Protein AF-A0A974P210-F1 (afdb_monomer)

Radius of gyration: 13.8 Å; Cα contacts (8 Å, |Δi|>4): 119; chains: 1; bounding box: 27×24×43 Å

Sequence (71 aa):
MPLTPIAPESLTKIAVGIDRPEDVVVGKDGRVFASDHQCAVAEIFADGSFERLGPKGGAPTASTWTARAAC

Secondary structure (DSSP, 8-state):
----PPPGGG-----S--SS---EEE-TTS-EEEE-TTSSEEEEPTTS-EEEES-TT----TT---S----

Mean predicted aligned error: 7.76 Å

Structure (mmCIF, N/CA/C/O backbone):
data_AF-A0A974P210-F1
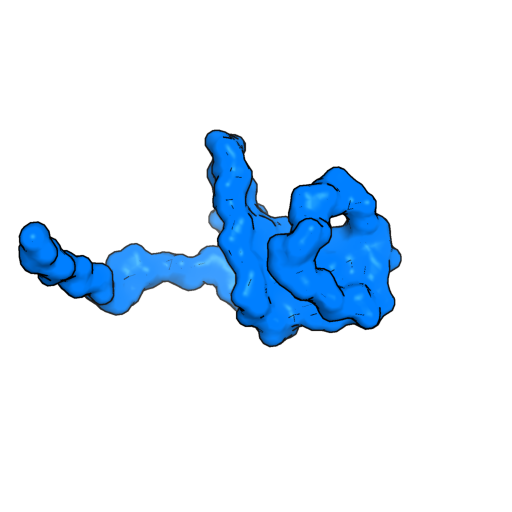#
_entry.id   AF-A0A974P210-F1
#
loop_
_atom_site.group_PDB
_atom_site.id
_atom_site.type_symbol
_atom_site.label_atom_id
_atom_site.label_alt_id
_atom_site.label_comp_id
_atom_site.label_asym_id
_atom_site.label_entity_id
_atom_site.label_seq_id
_atom_site.pdbx_PDB_ins_code
_atom_site.Cartn_x
_atom_site.Cartn_y
_atom_site.Cartn_z
_atom_site.occupancy
_atom_site.B_iso_or_equiv
_atom_site.auth_seq_id
_atom_site.auth_comp_id
_atom_site.auth_asym_id
_atom_site.auth_atom_id
_atom_site.pdbx_PDB_model_num
ATOM 1 N N . MET A 1 1 ? -3.933 5.352 31.683 1.00 77.06 1 MET A N 1
ATOM 2 C CA . MET A 1 1 ? -4.958 5.035 30.667 1.00 77.06 1 MET A CA 1
ATOM 3 C C . MET A 1 1 ? -4.656 3.635 30.151 1.00 77.06 1 MET A C 1
ATOM 5 O O . MET A 1 1 ? -3.521 3.440 29.730 1.00 77.06 1 MET A O 1
ATOM 9 N N . PRO A 1 2 ? -5.557 2.648 30.282 1.00 90.06 2 PRO A N 1
ATOM 10 C CA . PRO A 1 2 ? -5.302 1.311 29.749 1.00 90.06 2 PRO A CA 1
ATOM 11 C C . PRO A 1 2 ? -5.329 1.333 28.213 1.00 90.06 2 PRO A C 1
ATOM 13 O O . PRO A 1 2 ? -6.108 2.077 27.617 1.00 90.06 2 PRO A O 1
ATOM 16 N N . LEU A 1 3 ? -4.466 0.538 27.578 1.00 92.25 3 LEU A N 1
ATOM 17 C CA . LEU A 1 3 ? -4.483 0.337 26.127 1.00 92.25 3 LEU A CA 1
ATOM 18 C C . LEU A 1 3 ? -5.630 -0.612 25.754 1.00 92.25 3 LEU A C 1
ATOM 20 O O . LEU A 1 3 ? -5.903 -1.561 26.486 1.00 92.25 3 LEU A O 1
ATOM 24 N N . THR A 1 4 ? -6.279 -0.367 24.614 1.00 93.25 4 THR A N 1
ATOM 25 C CA . THR A 1 4 ? -7.308 -1.262 24.058 1.00 93.25 4 THR A CA 1
ATOM 26 C C . THR A 1 4 ? -6.728 -2.005 22.853 1.00 93.25 4 THR A C 1
ATOM 28 O O . THR A 1 4 ? -6.212 -1.340 21.953 1.00 93.25 4 THR A O 1
ATOM 31 N N . PRO A 1 5 ? -6.772 -3.350 22.814 1.00 92.75 5 PRO A N 1
ATOM 32 C CA . PRO A 1 5 ? -6.307 -4.112 21.659 1.00 92.75 5 PRO A CA 1
ATOM 33 C C . PRO A 1 5 ? -7.115 -3.798 20.394 1.00 92.75 5 PRO A C 1
ATOM 35 O O . PRO A 1 5 ? -8.331 -3.625 20.458 1.00 92.75 5 PRO A O 1
ATOM 38 N N . ILE A 1 6 ? -6.446 -3.783 19.241 1.00 92.62 6 ILE A N 1
ATOM 39 C CA . ILE A 1 6 ? -7.103 -3.768 17.931 1.00 92.62 6 ILE A CA 1
ATOM 40 C C . ILE A 1 6 ? -7.300 -5.224 17.506 1.00 92.62 6 ILE A C 1
ATOM 42 O O . ILE A 1 6 ? -6.335 -5.985 17.435 1.00 92.62 6 ILE A O 1
ATOM 46 N N . ALA A 1 7 ? -8.549 -5.614 17.260 1.00 94.00 7 ALA A N 1
ATOM 47 C CA . ALA A 1 7 ? -8.887 -6.963 16.830 1.00 94.00 7 ALA A CA 1
ATOM 48 C C . ALA A 1 7 ? -8.423 -7.196 15.376 1.00 94.00 7 ALA A C 1
ATOM 50 O O . ALA A 1 7 ? -8.720 -6.358 14.527 1.00 94.00 7 ALA A O 1
ATOM 51 N N . PRO A 1 8 ? -7.714 -8.291 15.048 1.00 92.56 8 PRO A N 1
ATOM 52 C CA . PRO A 1 8 ? -7.250 -8.543 13.681 1.00 92.56 8 PRO A CA 1
ATOM 53 C C . PRO A 1 8 ? -8.370 -8.528 12.633 1.00 92.56 8 PRO A C 1
ATOM 55 O O . PRO A 1 8 ? -8.165 -8.074 11.513 1.00 92.56 8 PRO A O 1
ATOM 58 N N . GLU A 1 9 ? -9.565 -8.978 13.004 1.00 95.38 9 GLU A N 1
ATOM 59 C CA . GLU A 1 9 ? -10.767 -8.982 12.170 1.00 95.38 9 GLU A CA 1
ATOM 60 C C . GLU A 1 9 ? -11.306 -7.582 11.835 1.00 95.38 9 GLU A C 1
ATOM 62 O O . GLU A 1 9 ? -12.109 -7.452 10.913 1.00 95.38 9 GLU A O 1
ATOM 67 N N . SER A 1 10 ? -10.870 -6.528 12.537 1.00 94.69 10 SER A N 1
ATOM 68 C CA . SER A 1 10 ? -11.204 -5.144 12.176 1.00 94.69 10 SER A CA 1
ATOM 69 C C . SER A 1 10 ? -10.263 -4.560 11.118 1.00 94.69 10 SER A C 1
ATOM 71 O O . SER A 1 10 ? -10.514 -3.469 10.601 1.00 94.69 10 SER A O 1
ATOM 73 N N . LEU A 1 11 ? -9.187 -5.274 10.773 1.00 91.81 11 LEU A N 1
ATOM 74 C CA . LEU A 1 11 ? -8.234 -4.856 9.755 1.00 91.81 11 LEU A CA 1
ATOM 75 C C . LEU A 1 11 ? -8.737 -5.264 8.371 1.00 91.81 11 LEU A C 1
ATOM 77 O O . LEU A 1 11 ? -9.071 -6.420 8.122 1.00 91.81 11 LEU A O 1
ATOM 81 N N . THR A 1 12 ? -8.728 -4.317 7.436 1.00 91.31 12 THR A N 1
ATOM 82 C CA . THR A 1 12 ? -9.015 -4.586 6.024 1.00 91.31 12 THR A CA 1
ATOM 83 C C . THR A 1 12 ? -7.738 -4.457 5.213 1.00 91.31 12 THR A C 1
ATOM 85 O O . THR A 1 12 ? -7.003 -3.477 5.326 1.00 91.31 12 THR A O 1
ATOM 88 N N . LYS A 1 13 ? -7.472 -5.452 4.369 1.00 90.50 13 LYS A N 1
ATOM 89 C CA . LYS A 1 13 ? -6.386 -5.387 3.396 1.00 90.50 13 LYS A CA 1
ATOM 90 C C . LYS A 1 13 ? -6.797 -4.455 2.257 1.00 90.50 13 LYS A C 1
ATOM 92 O O . LYS A 1 13 ? -7.759 -4.749 1.558 1.00 90.50 13 LYS A O 1
ATOM 97 N N . ILE A 1 14 ? -6.053 -3.367 2.078 1.00 90.75 14 ILE A N 1
ATOM 98 C CA . ILE A 1 14 ? -6.346 -2.349 1.058 1.00 90.75 14 ILE A CA 1
ATOM 99 C C . ILE A 1 14 ? -5.520 -2.502 -0.223 1.00 90.75 14 ILE A C 1
ATOM 101 O O . ILE A 1 14 ? -5.912 -1.954 -1.233 1.00 90.75 14 ILE A O 1
ATOM 105 N N . ALA A 1 15 ? -4.400 -3.231 -0.212 1.00 90.19 15 ALA A N 1
ATOM 106 C CA . ALA A 1 15 ? -3.573 -3.463 -1.402 1.00 90.19 15 ALA A CA 1
ATOM 107 C C . ALA A 1 15 ? -2.726 -4.739 -1.266 1.00 90.19 15 ALA A C 1
ATOM 109 O O . ALA A 1 15 ? -2.453 -5.207 -0.155 1.00 90.19 15 ALA A O 1
ATOM 110 N N . VAL A 1 16 ? -2.295 -5.302 -2.402 1.00 91.19 16 VAL A N 1
ATOM 111 C CA . VAL A 1 16 ? -1.378 -6.455 -2.491 1.00 91.19 16 VAL A CA 1
ATOM 112 C C . VAL A 1 16 ? -0.392 -6.240 -3.634 1.00 91.19 16 VAL A C 1
ATOM 114 O O . VAL A 1 16 ? -0.799 -5.844 -4.718 1.00 91.19 16 VAL A O 1
ATOM 117 N N . GLY A 1 17 ? 0.886 -6.567 -3.414 1.00 89.19 17 GLY A N 1
ATOM 118 C CA . GLY A 1 17 ? 1.922 -6.523 -4.457 1.00 89.19 17 GLY A CA 1
ATOM 119 C C . GLY A 1 17 ? 2.863 -5.317 -4.393 1.00 89.19 17 GLY A C 1
ATOM 120 O O . GLY A 1 17 ? 3.712 -5.174 -5.268 1.00 89.19 17 GLY A O 1
ATOM 121 N N . ILE A 1 18 ? 2.736 -4.480 -3.361 1.00 85.94 18 ILE A N 1
ATOM 122 C CA . ILE A 1 18 ? 3.715 -3.437 -3.035 1.00 85.94 18 ILE A CA 1
ATOM 123 C C . ILE A 1 18 ? 4.976 -4.120 -2.499 1.00 85.94 18 ILE A C 1
ATOM 125 O O . ILE A 1 18 ? 4.887 -4.948 -1.587 1.00 85.94 18 ILE A O 1
ATOM 129 N N . ASP A 1 19 ? 6.131 -3.813 -3.088 1.00 84.62 19 ASP A N 1
ATOM 130 C CA . ASP A 1 19 ? 7.391 -4.467 -2.739 1.00 84.62 19 ASP A CA 1
ATOM 131 C C . ASP A 1 19 ? 8.023 -3.804 -1.515 1.00 84.62 19 ASP A 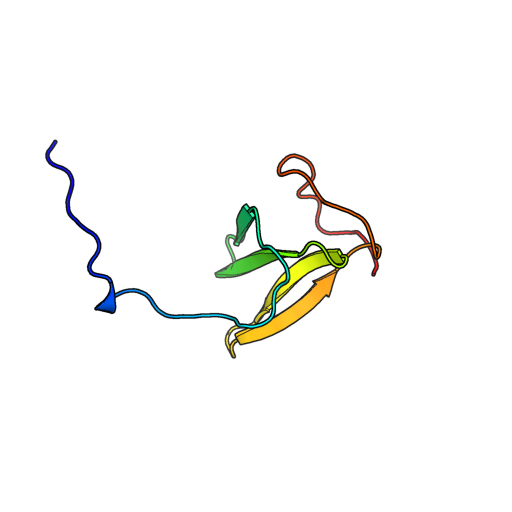C 1
ATOM 133 O O . ASP A 1 19 ? 8.325 -2.611 -1.529 1.00 84.62 19 ASP A O 1
ATOM 137 N N . ARG A 1 20 ? 8.222 -4.597 -0.456 1.00 83.50 20 ARG A N 1
ATOM 138 C CA . ARG A 1 20 ? 8.846 -4.187 0.813 1.00 83.50 20 ARG A CA 1
ATOM 139 C C . ARG A 1 20 ? 8.382 -2.795 1.308 1.00 83.50 20 ARG A C 1
ATOM 141 O O . ARG A 1 20 ? 9.219 -1.902 1.432 1.00 83.50 20 ARG A O 1
ATOM 148 N N . PRO A 1 21 ? 7.082 -2.593 1.605 1.00 82.56 21 PRO A N 1
ATOM 149 C CA . PRO A 1 21 ? 6.609 -1.313 2.122 1.00 82.56 21 PRO A CA 1
ATOM 150 C C . PRO A 1 21 ? 7.214 -1.024 3.500 1.00 82.56 21 PRO A C 1
ATOM 152 O O . PRO A 1 21 ? 7.141 -1.861 4.402 1.00 82.56 21 PRO A O 1
ATOM 155 N N . GLU A 1 22 ? 7.808 0.159 3.653 1.00 79.44 22 GLU A N 1
ATOM 156 C CA . GLU A 1 22 ? 8.471 0.603 4.891 1.00 79.44 22 GLU A CA 1
ATOM 157 C C . GLU A 1 22 ? 7.664 1.678 5.634 1.00 79.44 22 GLU A C 1
ATOM 159 O O . GLU A 1 22 ? 7.656 1.686 6.862 1.00 79.44 22 GLU A O 1
ATOM 164 N N . ASP A 1 23 ? 6.967 2.561 4.912 1.00 83.12 23 ASP A N 1
ATOM 165 C CA . ASP A 1 23 ? 6.221 3.685 5.485 1.00 83.12 23 ASP A CA 1
ATOM 166 C C . ASP A 1 23 ? 4.891 3.906 4.741 1.00 83.12 23 ASP A C 1
ATOM 168 O O . ASP A 1 23 ? 4.773 3.592 3.552 1.00 83.12 23 ASP A O 1
ATOM 172 N N . VAL A 1 24 ? 3.881 4.417 5.452 1.00 86.62 24 VAL A N 1
ATOM 173 C CA . VAL A 1 24 ? 2.517 4.639 4.949 1.00 86.62 24 VAL A CA 1
ATOM 174 C C . VAL A 1 24 ? 1.992 5.989 5.426 1.00 86.62 24 VAL A C 1
ATOM 176 O O . VAL A 1 24 ? 1.989 6.283 6.620 1.00 86.62 24 VAL A O 1
ATOM 179 N N . VAL A 1 25 ? 1.455 6.782 4.499 1.00 87.81 25 VAL A N 1
ATOM 180 C CA . VAL A 1 25 ? 0.820 8.073 4.788 1.00 87.81 25 VAL A CA 1
ATOM 181 C C . VAL A 1 25 ? -0.612 8.082 4.273 1.00 87.81 25 VAL A C 1
ATOM 183 O O . VAL A 1 25 ? -0.895 7.642 3.159 1.00 87.81 25 VAL A O 1
ATOM 186 N N . VAL A 1 26 ? -1.514 8.642 5.080 1.00 90.19 26 VAL A N 1
ATOM 187 C CA . VAL A 1 26 ? -2.899 8.924 4.690 1.00 90.19 26 VAL A CA 1
ATOM 188 C C . VAL A 1 26 ? -3.069 10.435 4.549 1.00 90.19 26 VAL A C 1
ATOM 190 O O . VAL A 1 26 ? -2.864 11.191 5.501 1.00 90.19 26 VAL A O 1
ATOM 193 N N . GLY A 1 27 ? -3.414 10.881 3.344 1.00 85.62 27 GLY A N 1
ATOM 194 C CA . GLY A 1 27 ? -3.714 12.273 3.036 1.00 85.62 27 GLY A CA 1
ATOM 195 C C . GLY A 1 27 ? -5.005 12.747 3.704 1.00 85.62 27 GLY A C 1
ATOM 196 O O . GLY A 1 27 ? -5.876 11.960 4.071 1.00 85.62 27 GLY A O 1
ATOM 197 N N . LYS A 1 28 ? -5.170 14.069 3.832 1.00 89.44 28 LYS A N 1
ATOM 198 C CA . LYS A 1 28 ? -6.408 14.676 4.368 1.00 89.44 28 LYS A CA 1
ATOM 199 C C . LYS A 1 28 ? -7.645 14.372 3.517 1.00 89.44 28 LYS A C 1
ATOM 201 O O . LYS A 1 28 ? -8.760 14.460 4.014 1.00 89.44 28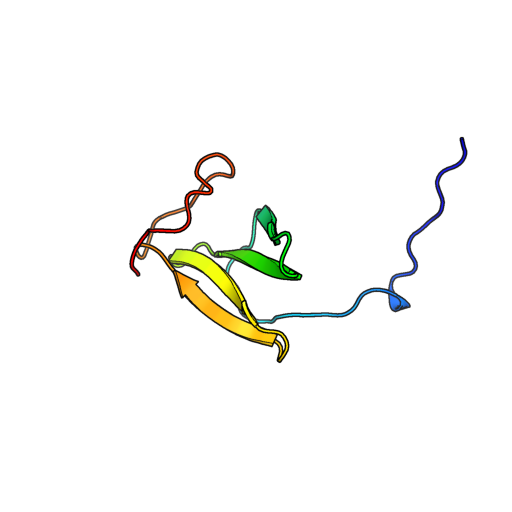 LYS A O 1
ATOM 206 N N . ASP A 1 29 ? -7.434 1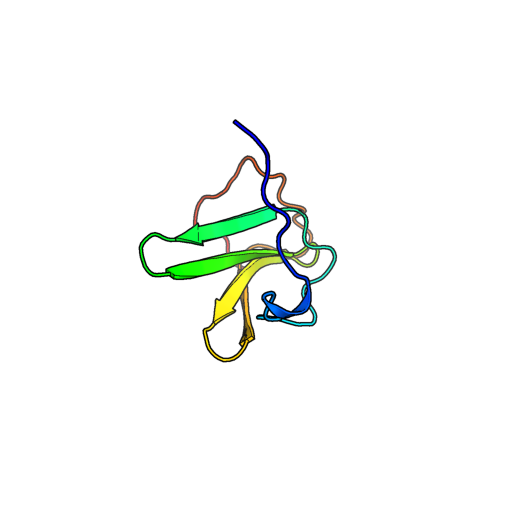4.053 2.248 1.00 88.88 29 ASP A N 1
ATOM 207 C CA . ASP A 1 29 ? -8.440 13.637 1.274 1.00 88.88 29 ASP A CA 1
ATOM 208 C C . ASP A 1 29 ? -8.711 12.121 1.294 1.00 88.88 29 ASP A C 1
ATOM 210 O O . ASP A 1 29 ? -9.510 11.635 0.499 1.00 88.88 29 ASP A O 1
ATOM 214 N N . GLY A 1 30 ? -8.072 11.370 2.200 1.00 88.69 30 GLY A N 1
ATOM 215 C CA . GLY A 1 30 ? -8.243 9.924 2.341 1.00 88.69 30 GLY A CA 1
ATOM 216 C C . GLY A 1 30 ? -7.399 9.087 1.378 1.00 88.69 30 GLY A C 1
ATOM 217 O O . GLY A 1 30 ? -7.500 7.863 1.410 1.00 88.69 30 GLY A O 1
ATOM 218 N N . ARG A 1 31 ? -6.551 9.709 0.548 1.00 89.50 31 ARG A N 1
ATOM 219 C CA . ARG A 1 31 ? -5.612 8.976 -0.314 1.00 89.50 31 ARG A CA 1
ATOM 220 C C . ARG A 1 31 ? -4.541 8.300 0.525 1.00 89.50 31 ARG A C 1
ATOM 222 O O . ARG A 1 31 ? -4.043 8.891 1.484 1.00 89.50 31 ARG A O 1
ATOM 229 N N . VAL A 1 32 ? -4.169 7.083 0.149 1.00 91.31 32 VAL A N 1
ATOM 230 C CA . VAL A 1 32 ? -3.157 6.303 0.862 1.00 91.31 32 VAL A CA 1
ATOM 231 C C . VAL A 1 32 ? -1.938 6.130 -0.024 1.00 91.31 32 VAL A C 1
ATOM 233 O O . VAL A 1 32 ? -2.049 5.775 -1.193 1.00 91.31 32 VAL A O 1
ATOM 236 N N . PHE A 1 33 ? -0.770 6.364 0.555 1.00 89.25 33 PHE A N 1
ATOM 237 C CA . PHE A 1 33 ? 0.513 6.190 -0.102 1.00 89.25 33 PHE A CA 1
ATOM 238 C C . PHE A 1 33 ? 1.368 5.250 0.730 1.00 89.25 33 PHE A C 1
ATOM 240 O O . PHE A 1 33 ? 1.411 5.384 1.952 1.00 89.25 33 PHE A O 1
ATOM 247 N N . ALA A 1 34 ? 2.061 4.330 0.076 1.00 88.50 34 ALA A N 1
ATOM 248 C CA . ALA A 1 34 ? 3.046 3.462 0.705 1.00 88.50 34 ALA A CA 1
ATOM 249 C C . ALA A 1 34 ? 4.385 3.609 -0.015 1.00 88.50 34 ALA A C 1
ATOM 251 O O . ALA A 1 34 ? 4.407 3.778 -1.233 1.00 88.50 34 ALA A O 1
ATOM 252 N N . SER A 1 35 ? 5.504 3.530 0.700 1.00 82.94 35 SER A N 1
ATOM 253 C CA . SER A 1 35 ? 6.788 3.342 0.024 1.00 82.94 35 SER A CA 1
ATOM 254 C C . SER A 1 35 ? 6.806 1.989 -0.697 1.00 82.94 35 SER A C 1
ATOM 256 O O . SER A 1 35 ? 6.218 1.013 -0.231 1.00 82.94 35 SER A O 1
ATOM 258 N N . ASP A 1 36 ? 7.446 1.934 -1.861 1.00 77.69 36 ASP A N 1
ATOM 259 C CA . ASP A 1 36 ? 7.590 0.710 -2.658 1.00 77.69 36 ASP A CA 1
ATOM 260 C C . ASP A 1 36 ? 9.038 0.644 -3.120 1.00 77.69 36 ASP A C 1
ATOM 262 O O . ASP A 1 36 ? 9.478 1.534 -3.827 1.00 77.69 36 ASP A O 1
ATOM 266 N N . HIS A 1 37 ? 9.787 -0.391 -2.750 1.00 74.19 37 HIS A N 1
ATOM 267 C CA . HIS A 1 37 ? 11.212 -0.500 -3.075 1.00 74.19 37 HIS A CA 1
ATOM 268 C C . HIS A 1 37 ? 11.510 -0.554 -4.591 1.00 74.19 37 HIS A C 1
ATOM 270 O O . HIS A 1 37 ? 12.651 -0.353 -5.013 1.00 74.19 37 HIS A O 1
ATOM 276 N N . GLN A 1 38 ? 10.505 -0.811 -5.436 1.00 68.69 38 GLN A N 1
ATOM 277 C CA . GLN A 1 38 ? 10.648 -0.750 -6.892 1.00 68.69 38 GLN A CA 1
ATOM 278 C C . GLN A 1 38 ? 10.634 0.682 -7.447 1.00 68.69 38 GLN A C 1
ATOM 280 O O . GLN A 1 38 ? 11.102 0.885 -8.570 1.00 68.69 38 GLN A O 1
ATOM 285 N N . CYS A 1 39 ? 10.108 1.660 -6.708 1.00 65.75 39 CYS A N 1
ATOM 286 C CA . CYS A 1 39 ? 9.954 3.062 -7.116 1.00 65.75 39 CYS A CA 1
ATOM 287 C C . CYS A 1 39 ? 10.085 3.997 -5.903 1.00 65.75 39 CYS A C 1
ATOM 289 O O . CYS A 1 39 ? 10.640 3.611 -4.889 1.00 65.75 39 CYS A O 1
ATOM 291 N N . ALA A 1 40 ? 9.595 5.239 -5.958 1.00 69.00 40 ALA A N 1
ATOM 292 C CA . ALA A 1 40 ? 9.516 6.015 -4.723 1.00 69.00 40 ALA A CA 1
ATOM 293 C C . ALA A 1 40 ? 8.273 5.601 -3.898 1.00 69.00 40 ALA A C 1
ATOM 295 O O . ALA A 1 40 ? 8.341 5.178 -2.748 1.00 69.00 40 ALA A O 1
ATOM 296 N N . VAL A 1 41 ? 7.085 5.705 -4.480 1.00 76.00 41 VAL A N 1
ATOM 297 C CA . VAL A 1 41 ? 5.831 5.595 -3.728 1.00 76.00 41 VAL A CA 1
ATOM 298 C C . VAL A 1 41 ? 4.791 4.864 -4.563 1.00 76.00 41 VAL A C 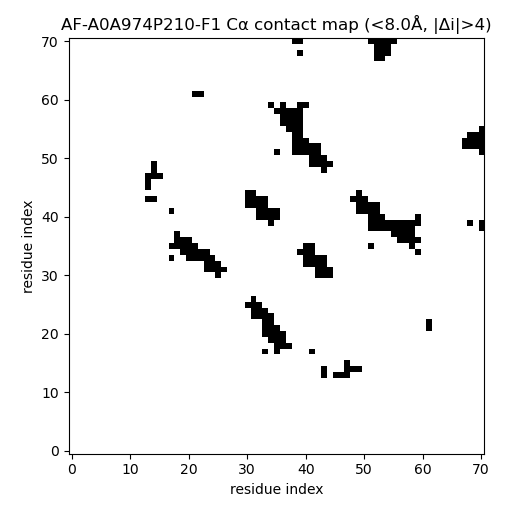1
ATOM 300 O O . VAL A 1 41 ? 4.665 5.132 -5.748 1.00 76.00 41 VAL A O 1
ATOM 303 N N . ALA A 1 42 ? 4.008 3.987 -3.951 1.00 85.88 42 ALA A N 1
ATOM 304 C CA . ALA A 1 42 ? 2.768 3.472 -4.506 1.00 85.88 42 ALA A CA 1
ATOM 305 C C . ALA A 1 42 ? 1.583 4.283 -3.960 1.00 85.88 42 ALA A C 1
ATOM 307 O O . ALA A 1 42 ? 1.362 4.322 -2.748 1.00 85.88 42 ALA A O 1
ATOM 308 N N . GLU A 1 43 ? 0.817 4.929 -4.836 1.00 91.50 43 GLU A N 1
ATOM 309 C CA . GLU A 1 43 ? -0.499 5.466 -4.484 1.00 91.50 43 GLU A CA 1
ATOM 310 C C . GLU A 1 43 ? -1.538 4.353 -4.566 1.00 91.50 43 GLU A C 1
ATOM 312 O O . GLU A 1 43 ? -1.685 3.738 -5.617 1.00 91.50 43 GLU A O 1
ATOM 317 N N . ILE A 1 44 ? -2.266 4.116 -3.477 1.00 92.44 44 ILE A N 1
ATOM 318 C CA . ILE A 1 44 ? -3.292 3.080 -3.370 1.00 92.44 44 ILE A CA 1
ATOM 319 C C . ILE A 1 44 ? -4.667 3.714 -3.580 1.00 92.44 44 ILE A C 1
ATOM 321 O O . ILE A 1 44 ? -5.074 4.620 -2.846 1.00 92.44 44 ILE A O 1
ATOM 325 N N . PHE A 1 45 ? -5.400 3.197 -4.560 1.00 92.25 45 PHE A N 1
ATOM 326 C CA . PHE A 1 45 ? -6.765 3.603 -4.862 1.00 92.25 45 PHE A CA 1
ATOM 327 C C . PHE A 1 45 ? -7.782 2.828 -4.015 1.00 92.25 45 PHE A C 1
ATOM 329 O O . PHE A 1 45 ? -7.492 1.782 -3.437 1.00 92.25 45 PHE A O 1
ATOM 336 N N . ALA A 1 46 ? -9.012 3.341 -3.946 1.00 89.00 46 ALA A N 1
ATOM 337 C CA . ALA A 1 46 ? -10.078 2.770 -3.118 1.00 89.00 46 ALA A CA 1
ATOM 338 C C . ALA A 1 46 ? -10.489 1.337 -3.514 1.00 89.00 46 ALA A C 1
ATOM 340 O O . ALA A 1 46 ? -11.044 0.614 -2.690 1.00 89.00 46 ALA A O 1
ATOM 341 N N . ASP A 1 47 ? -10.227 0.925 -4.755 1.00 90.62 47 ASP A N 1
ATOM 342 C CA . ASP A 1 47 ? -10.466 -0.437 -5.248 1.00 90.62 47 ASP A CA 1
ATOM 343 C C . ASP A 1 47 ? -9.308 -1.408 -4.942 1.00 90.62 47 ASP A C 1
ATOM 345 O O . ASP A 1 47 ? -9.380 -2.594 -5.261 1.00 90.62 47 ASP A O 1
ATOM 349 N N . GLY A 1 48 ? -8.246 -0.903 -4.314 1.00 89.75 48 GLY A N 1
ATOM 350 C CA . GLY A 1 48 ? -7.036 -1.630 -3.961 1.00 89.75 48 GLY A CA 1
ATOM 351 C C . GLY A 1 48 ? -6.038 -1.834 -5.095 1.00 89.75 48 GLY A C 1
ATOM 352 O O . GLY A 1 48 ? -5.018 -2.505 -4.897 1.00 89.75 48 GLY A O 1
ATOM 353 N N . SER A 1 49 ? -6.292 -1.240 -6.264 1.00 91.56 49 SER A N 1
ATOM 354 C CA . SER A 1 49 ? -5.260 -1.031 -7.276 1.00 91.56 49 SER A CA 1
ATOM 355 C C . SER A 1 49 ? -4.286 0.065 -6.829 1.00 91.56 49 SER A C 1
ATOM 357 O O . SER A 1 49 ? -4.563 0.825 -5.898 1.00 91.56 49 SER A O 1
ATOM 359 N N . PHE A 1 50 ? -3.113 0.133 -7.458 1.00 90.94 50 PHE A N 1
ATOM 360 C CA . PHE A 1 50 ? -2.129 1.158 -7.131 1.00 90.94 50 PHE A CA 1
ATOM 361 C C . PHE A 1 50 ? -1.299 1.589 -8.339 1.00 90.94 50 PHE A C 1
ATOM 363 O O . PHE A 1 50 ? -1.078 0.813 -9.272 1.00 90.94 50 PHE A O 1
ATOM 370 N N . GLU A 1 51 ? -0.806 2.826 -8.289 1.00 88.94 51 GLU A N 1
ATOM 371 C CA . GLU A 1 51 ? 0.122 3.395 -9.266 1.00 88.94 51 GLU A CA 1
ATOM 372 C C . GLU A 1 51 ? 1.485 3.664 -8.622 1.00 88.94 51 GLU A C 1
ATOM 374 O O . GLU A 1 51 ? 1.572 4.181 -7.510 1.00 88.94 51 GLU A O 1
ATOM 379 N N . ARG A 1 52 ? 2.564 3.318 -9.333 1.00 86.06 52 ARG A N 1
ATOM 380 C CA . ARG A 1 52 ? 3.941 3.566 -8.896 1.00 86.06 52 ARG A CA 1
ATOM 381 C C . ARG A 1 5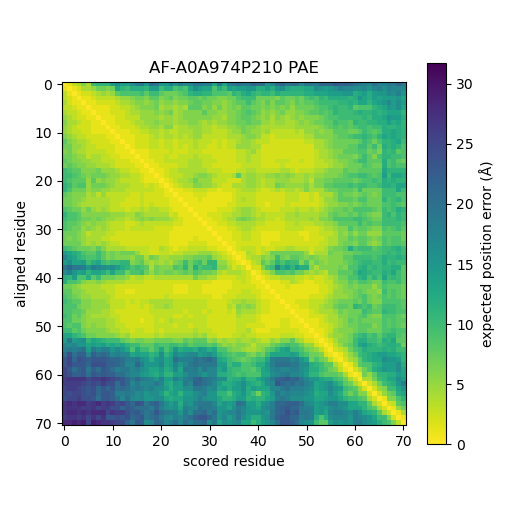2 ? 4.426 4.930 -9.359 1.00 86.06 52 ARG A C 1
ATOM 383 O O . ARG A 1 52 ? 4.528 5.196 -10.554 1.00 86.06 52 ARG A O 1
ATOM 390 N N . LEU A 1 53 ? 4.796 5.750 -8.393 1.00 81.25 53 LEU A N 1
ATOM 391 C CA . LEU A 1 53 ? 5.276 7.110 -8.540 1.00 81.25 53 LEU A CA 1
ATOM 392 C C . LEU A 1 53 ? 6.767 7.155 -8.172 1.00 81.25 53 LEU A C 1
ATOM 394 O O . LEU A 1 53 ? 7.198 6.577 -7.178 1.00 81.25 53 LEU A O 1
ATOM 398 N N . GLY A 1 54 ? 7.566 7.888 -8.938 1.00 70.31 54 GLY A N 1
ATOM 399 C CA . GLY A 1 54 ? 8.978 8.147 -8.629 1.00 70.31 54 GLY A CA 1
ATOM 400 C C . GLY A 1 54 ? 9.979 7.117 -9.141 1.00 70.31 54 GLY A C 1
ATOM 401 O O . GLY A 1 54 ? 9.605 5.974 -9.374 1.00 70.31 54 GLY A O 1
ATOM 402 N N . PRO A 1 55 ? 11.250 7.520 -9.301 1.00 66.12 55 PRO A N 1
ATOM 403 C CA . PRO A 1 55 ? 12.200 6.834 -10.163 1.00 66.12 55 PRO A CA 1
ATOM 404 C C . PRO A 1 55 ? 12.467 5.407 -9.693 1.00 66.12 55 PRO A C 1
ATOM 406 O O . PRO A 1 55 ? 12.650 5.158 -8.497 1.00 66.12 55 PRO A O 1
ATOM 409 N N . LYS A 1 56 ? 12.547 4.476 -10.643 1.00 64.56 56 LYS A N 1
ATOM 410 C CA . LYS A 1 56 ? 12.907 3.082 -10.394 1.00 64.56 56 LYS A CA 1
ATOM 411 C C . LYS A 1 56 ? 14.261 2.997 -9.700 1.00 64.56 56 LYS A C 1
ATOM 413 O O . LYS A 1 56 ? 15.240 3.597 -10.142 1.00 64.56 56 LYS A O 1
ATOM 418 N N . GLY A 1 57 ? 14.316 2.202 -8.634 1.00 59.69 57 GLY A N 1
ATOM 419 C CA . GLY A 1 57 ? 15.537 1.983 -7.856 1.00 59.69 57 GLY A CA 1
ATOM 420 C C . GLY A 1 57 ? 15.864 3.082 -6.840 1.00 59.69 57 GLY A C 1
ATOM 421 O O . GLY A 1 57 ? 16.946 3.054 -6.255 1.00 59.69 57 GLY A O 1
ATOM 422 N N . GLY A 1 58 ? 14.959 4.034 -6.602 1.00 53.47 58 GLY A N 1
ATOM 423 C CA . GLY A 1 58 ? 14.999 4.840 -5.387 1.00 53.47 58 GLY A CA 1
ATOM 424 C C . GLY A 1 58 ? 14.460 4.016 -4.222 1.00 53.47 58 GLY A C 1
ATOM 425 O O . GLY A 1 58 ? 13.365 3.495 -4.316 1.00 53.47 58 GLY A O 1
ATOM 426 N N . ALA A 1 59 ? 15.201 3.881 -3.127 1.00 53.00 59 ALA A N 1
ATOM 427 C CA . ALA A 1 59 ? 14.625 3.435 -1.861 1.00 53.00 59 ALA A CA 1
ATOM 428 C C . ALA A 1 59 ? 14.304 4.702 -1.061 1.00 53.00 59 ALA A C 1
ATOM 430 O O . ALA A 1 59 ? 15.229 5.286 -0.484 1.00 53.00 59 ALA A O 1
ATOM 431 N N . PRO A 1 60 ? 13.064 5.218 -1.075 1.00 53.62 60 PRO A N 1
ATOM 432 C CA . PRO A 1 60 ? 12.764 6.387 -0.274 1.00 53.62 60 PRO A CA 1
ATOM 433 C C . PRO A 1 60 ? 12.797 5.997 1.187 1.00 53.62 60 PRO A C 1
ATOM 435 O O . PRO A 1 60 ? 12.028 5.168 1.667 1.00 53.62 60 PRO A O 1
ATOM 438 N N . THR A 1 61 ? 13.704 6.645 1.894 1.00 53.62 61 THR A N 1
ATOM 439 C CA . THR A 1 61 ? 13.651 6.737 3.339 1.00 53.62 61 THR A CA 1
ATOM 440 C C . THR A 1 61 ? 12.514 7.693 3.721 1.00 53.62 61 THR A C 1
ATOM 442 O O . THR A 1 61 ? 12.167 8.599 2.959 1.00 53.62 61 THR A O 1
ATOM 445 N N . ALA A 1 62 ? 11.925 7.498 4.905 1.00 48.19 62 ALA A N 1
ATOM 446 C CA . ALA A 1 62 ? 10.726 8.196 5.402 1.00 48.19 62 ALA A CA 1
ATOM 447 C C . ALA A 1 62 ? 10.773 9.748 5.386 1.00 48.19 62 ALA A C 1
ATOM 449 O O . ALA A 1 62 ? 9.792 10.415 5.703 1.00 48.19 62 ALA A O 1
ATOM 450 N N . SER A 1 63 ? 11.906 10.365 5.047 1.00 44.84 63 SER A N 1
ATOM 451 C CA . SER A 1 63 ? 12.158 11.804 5.153 1.00 44.84 63 SER A CA 1
ATOM 452 C C . SER A 1 63 ? 11.873 12.62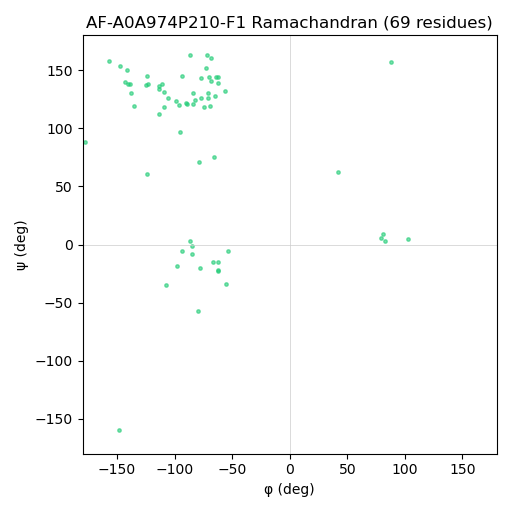7 3.887 1.00 44.84 63 SER A C 1
ATOM 454 O O . SER A 1 63 ? 11.931 13.854 3.966 1.00 44.84 63 SER A O 1
ATOM 456 N N . THR A 1 64 ? 11.523 12.028 2.742 1.00 49.44 64 THR A N 1
ATOM 457 C CA . THR A 1 64 ? 11.212 12.784 1.507 1.00 49.44 64 THR A CA 1
ATOM 458 C C . THR A 1 64 ? 9.825 12.474 0.940 1.00 49.44 64 THR A C 1
ATOM 460 O O . THR A 1 64 ? 9.682 12.036 -0.197 1.00 49.44 64 THR A O 1
ATOM 463 N N . TRP A 1 65 ? 8.779 12.748 1.723 1.00 53.00 65 TRP A N 1
ATOM 464 C CA . TRP A 1 65 ? 7.389 12.788 1.256 1.00 53.00 65 TRP A CA 1
ATOM 465 C C . TRP A 1 65 ? 7.092 14.114 0.529 1.00 53.00 65 TRP A C 1
ATOM 467 O O . TRP A 1 65 ? 6.393 14.986 1.042 1.00 53.00 65 TRP A O 1
ATOM 477 N N . THR A 1 66 ? 7.637 14.304 -0.674 1.00 51.19 66 THR A N 1
ATOM 478 C CA . THR A 1 66 ? 7.191 15.358 -1.597 1.00 51.19 66 THR A CA 1
ATOM 479 C C . THR A 1 66 ? 6.560 14.696 -2.817 1.00 51.19 66 THR A C 1
ATOM 481 O O . THR A 1 66 ? 7.222 14.009 -3.588 1.00 51.19 66 THR A O 1
ATOM 484 N N . ALA A 1 67 ? 5.245 14.870 -2.976 1.00 40.44 67 ALA A N 1
ATOM 485 C CA . ALA A 1 67 ? 4.454 14.329 -4.079 1.00 40.44 67 ALA A CA 1
ATOM 486 C C .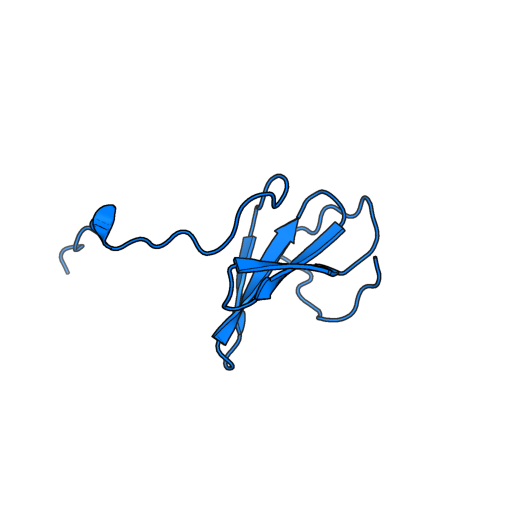 ALA A 1 67 ? 4.860 14.970 -5.419 1.00 40.44 67 ALA A C 1
ATOM 488 O O . ALA A 1 67 ? 4.190 15.875 -5.909 1.00 40.44 67 ALA A O 1
ATOM 489 N N . ARG A 1 68 ? 6.007 14.563 -5.966 1.00 41.88 68 ARG A N 1
ATOM 490 C CA . ARG A 1 68 ? 6.447 14.742 -7.356 1.00 41.88 68 ARG A CA 1
ATOM 491 C C . ARG A 1 68 ? 7.798 14.055 -7.523 1.00 41.88 68 ARG A C 1
ATOM 493 O O . ARG A 1 68 ? 8.850 14.669 -7.401 1.00 41.88 68 ARG A O 1
ATOM 500 N N . ALA A 1 69 ? 7.755 12.780 -7.860 1.00 37.53 69 ALA A N 1
ATOM 501 C CA . ALA A 1 69 ? 8.864 12.117 -8.517 1.00 37.53 69 ALA A CA 1
ATOM 502 C C . ALA A 1 69 ? 8.248 11.211 -9.590 1.00 37.53 69 ALA A C 1
ATOM 504 O O . ALA A 1 69 ? 7.198 10.619 -9.354 1.00 37.53 69 ALA A O 1
ATOM 505 N N . ALA A 1 70 ? 8.840 11.153 -10.782 1.00 37.78 70 ALA A N 1
ATOM 506 C CA . ALA A 1 70 ? 8.373 10.323 -11.897 1.00 37.78 70 ALA A CA 1
ATOM 507 C C . ALA A 1 70 ? 9.091 8.965 -11.902 1.00 37.78 70 ALA A C 1
ATOM 509 O O . ALA A 1 70 ? 10.257 8.937 -11.523 1.00 37.78 70 ALA A O 1
ATOM 510 N N . CYS A 1 71 ? 8.360 7.913 -12.300 1.00 46.78 71 CYS A N 1
ATOM 511 C CA . CYS A 1 71 ? 8.729 6.486 -12.349 1.00 46.78 71 CYS A CA 1
ATOM 512 C C . CYS A 1 71 ? 10.127 6.179 -12.908 1.00 46.78 71 CYS A C 1
ATOM 514 O O . CYS A 1 71 ? 10.581 6.893 -13.826 1.00 46.78 71 CYS A O 1
#

Solvent-accessible surface area (backbone atoms only — not comparable to full-atom values): 4479 Å² total; per-residue (Å²): 133,87,86,78,87,81,60,74,87,78,62,75,89,58,68,80,86,70,44,77,62,81,49,77,50,72,46,98,87,68,47,36,37,29,30,18,50,66,15,32,30,30,42,44,44,98,86,30,50,70,50,72,34,9,39,65,71,36,71,65,61,94,85,70,90,61,100,77,50,64,84

Foldseek 3Di:
DDDDDDDPVVDDDQAPDQAPWDDWDQDPVRWIWTQGQQAGIWTGDNNHDTDGAHDGRDRDDPPDPDPDHHD

Nearest PDB struct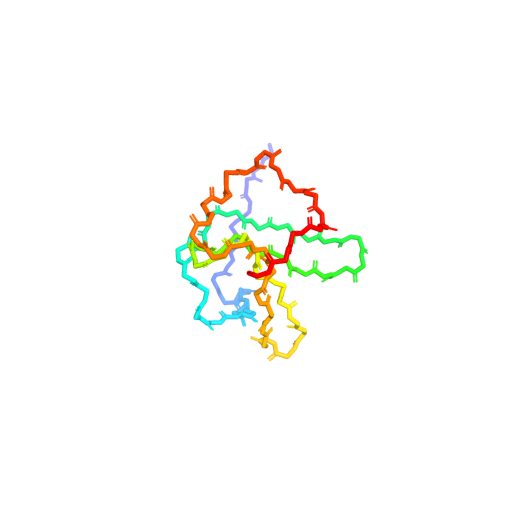ures (foldseek):
  6jwf-assembly2_B  TM=7.328E-01  e=6.304E-01  Coprinopsis cinerea
  3v9f-assembly4_D  TM=7.078E-01  e=7.115E-01  Bacteroides thetaiotaomicron
  8prl-assembly1_B-4  TM=5.620E-01  e=3.440E-01  synthetic construct
  6tjf-assembly2_C  TM=5.842E-01  e=5.933E-01  synthetic construct
  5a9q-assembly1_A  TM=6.234E-01  e=6.298E+00  Homo sapiens

Organism: NCBI:txid2803784

pLDDT: mean 77.95, std 17.15, range [37.53, 95.38]